Protein AF-0000000084722591 (afdb_homodimer)

Organism: Cystobacter fuscus (strain ATCC 25194 / DSM 2262 / NBRC 100088 / M29) (NCBI:txid1242864)

Sequence (144 aa):
MLTLPGGTAAYTVHGGECGGDFGMQGAYEAVCNWIREHGHETQGPPYEVYLFEQGNTDDTADYRTEVAWLIRMLTLPGGTAAYTVHGGECGGDFGMQGAYEAVCNWIREHGHETQGPPYEVYLFEQGNTDDTADYRTEVAWLIR

InterPro domains:
  IPR011256 Regulatory factor, effector binding domain superfamily [G3DSA:3.20.80.10] (1-71)
  IPR011256 Regulatory factor, effector binding domain superfamily [SSF55136] (1-67)
  IPR029442 GyrI-like small molecule binding domain [PF06445] (2-70)

Secondary structure (DSSP, 8-state):
-EEE--EEEEEEEEES---STTTTHHHHHHHHHHHHHTT--B-S--EEEEEE-BTTBS-GGG-EEEEEEEB-/-EEE--EEEEEEEEES---STTTTHHHHHHHHHHHHHTT--B-S--EEEEEE-BTTBS-GGG-EEEEEEEB-

Foldseek 3Di:
DDDDDDADKQKDKDFFDCDDPCRCVVRVCVSVVVCVVVVKDFDDDKDKDWPADVVNDPHRRHTIIMIITGID/DDDDDDADKQKDKDFFDCDDPCRCVVRVCVSVVVCVVVVKDFDDDKDKDWPADVVNDPHRRHTIIMIITGID

Radius of gyration: 14.85 Å; Cα contacts (8 Å, |Δi|>4): 307; chains: 2; bounding box: 31×39×28 Å

Nearest PDB structures (foldseek):
  6wl5-assembly4_D  TM=9.302E-01  e=1.981E-03  Escherichia coli
  6xl6-assembly1_H  TM=9.184E-01  e=7.217E-03  Escherichia coli
  3iao-assembly1_A-2  TM=7.636E-01  e=1.528E+00  Bacillus subtilis
  5zeb-assembly1_f  TM=5.051E-01  e=7.571E+00  Mycolicibacterium smegmatis MC2 155
  1q53-assembly1_B  TM=3.245E-01  e=6.694E+00  Arabidopsis thaliana

Structure (mmCIF, N/CA/C/O backbone):
data_AF-0000000084722591-model_v1
#
loop_
_entity.id
_entity.type
_entity.pdbx_description
1 polymer 'GyrI-like small molecule binding domain-containing protein'
#
loop_
_atom_site.group_PDB
_atom_site.id
_atom_site.type_symbol
_atom_site.label_atom_id
_atom_site.label_alt_id
_atom_site.label_comp_id
_atom_site.label_asym_id
_atom_site.label_entity_id
_atom_site.label_seq_id
_atom_site.pdbx_PDB_ins_code
_atom_site.Cartn_x
_atom_site.Cartn_y
_atom_site.Cartn_z
_atom_site.occupancy
_atom_site.B_iso_or_equiv
_atom_site.auth_seq_id
_atom_site.auth_comp_id
_atom_site.auth_asym_id
_atom_site.auth_atom_id
_atom_site.pdbx_PDB_model_num
ATOM 1 N N . MET A 1 1 ? 13.484 4.109 12.586 1 39.72 1 MET A N 1
ATOM 2 C CA . MET A 1 1 ? 13.531 4.477 11.172 1 39.72 1 MET A CA 1
ATOM 3 C C . MET A 1 1 ? 13.148 3.291 10.289 1 39.72 1 MET A C 1
ATOM 5 O O . MET A 1 1 ? 13.625 2.174 10.5 1 39.72 1 MET A O 1
ATOM 9 N N . LEU A 1 2 ? 12.023 3.209 9.742 1 50.75 2 LEU A N 1
ATOM 10 C CA . LEU A 1 2 ? 11.641 2.023 8.984 1 50.75 2 LEU A CA 1
ATOM 11 C C . LEU A 1 2 ? 12.203 2.086 7.566 1 50.75 2 LEU A C 1
ATOM 13 O O . LEU A 1 2 ? 12.148 3.135 6.922 1 50.75 2 LEU A O 1
ATOM 17 N N . THR A 1 3 ? 13.164 1.256 7.332 1 55.62 3 THR A N 1
ATOM 18 C CA . THR A 1 3 ? 13.688 1.086 5.98 1 55.62 3 THR A CA 1
ATOM 19 C C . THR A 1 3 ? 12.742 0.233 5.141 1 55.62 3 THR A C 1
ATOM 21 O O . THR A 1 3 ? 12.312 -0.839 5.574 1 55.62 3 THR A O 1
ATOM 24 N N . LEU A 1 4 ? 11.977 0.846 4.219 1 61.25 4 LEU A N 1
ATOM 25 C CA . LEU A 1 4 ? 11.25 0.026 3.256 1 61.25 4 LEU A CA 1
ATOM 26 C C . LEU A 1 4 ? 12.203 -0.891 2.492 1 61.25 4 LEU A C 1
ATOM 28 O O . LEU A 1 4 ? 13.227 -0.439 1.981 1 61.25 4 LEU A O 1
ATOM 32 N N . PRO A 1 5 ? 12.055 -2.154 2.752 1 62.22 5 PRO A N 1
ATOM 33 C CA . PRO A 1 5 ? 12.945 -3.02 1.971 1 62.22 5 PRO A CA 1
ATOM 34 C C . PRO A 1 5 ? 12.844 -2.766 0.469 1 62.22 5 PRO A C 1
ATOM 36 O O . PRO A 1 5 ? 11.742 -2.586 -0.059 1 62.22 5 PRO A O 1
ATOM 39 N N . GLY A 1 6 ? 13.883 -2.193 0.007 1 70.06 6 GLY A N 1
ATOM 40 C CA . GLY A 1 6 ? 13.977 -2.207 -1.444 1 70.06 6 GLY A CA 1
ATOM 41 C C . GLY A 1 6 ? 14.062 -3.607 -2.023 1 70.06 6 GLY A C 1
ATOM 42 O O . GLY A 1 6 ? 14.5 -4.539 -1.342 1 70.06 6 GLY A O 1
ATOM 43 N N . GLY A 1 7 ? 13.312 -3.877 -3.086 1 80.69 7 GLY A N 1
ATOM 44 C CA . GLY A 1 7 ? 13.367 -5.16 -3.768 1 80.69 7 GLY A CA 1
ATOM 45 C C . GLY A 1 7 ? 12.469 -5.227 -4.988 1 80.69 7 GLY A C 1
ATOM 46 O O . GLY A 1 7 ? 11.922 -4.207 -5.418 1 80.69 7 GLY A O 1
ATOM 47 N N . THR A 1 8 ? 12.492 -6.594 -5.531 1 87.81 8 THR A N 1
ATOM 48 C CA . THR A 1 8 ? 11.641 -6.812 -6.695 1 87.81 8 THR A CA 1
ATOM 49 C C . THR A 1 8 ? 10.188 -6.977 -6.281 1 87.81 8 THR A C 1
ATOM 51 O O . THR A 1 8 ? 9.883 -7.723 -5.348 1 87.81 8 THR A O 1
ATOM 54 N N . ALA A 1 9 ? 9.359 -6.266 -6.934 1 92.25 9 ALA A N 1
ATOM 55 C CA . ALA A 1 9 ? 7.941 -6.324 -6.586 1 92.25 9 ALA A CA 1
ATOM 56 C C . ALA A 1 9 ? 7.094 -6.707 -7.797 1 92.25 9 ALA A C 1
ATOM 58 O O . ALA A 1 9 ? 7.41 -6.328 -8.93 1 92.25 9 ALA A O 1
ATOM 59 N N . ALA A 1 10 ? 6.105 -7.477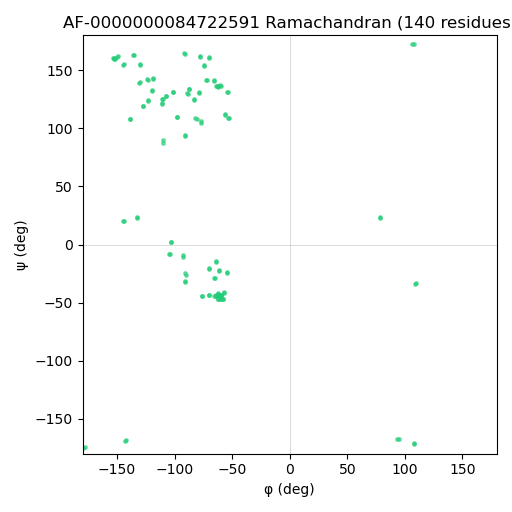 -7.531 1 94.44 10 ALA A N 1
ATOM 60 C CA . ALA A 1 10 ? 4.98 -7.605 -8.461 1 94.44 10 ALA A CA 1
ATOM 61 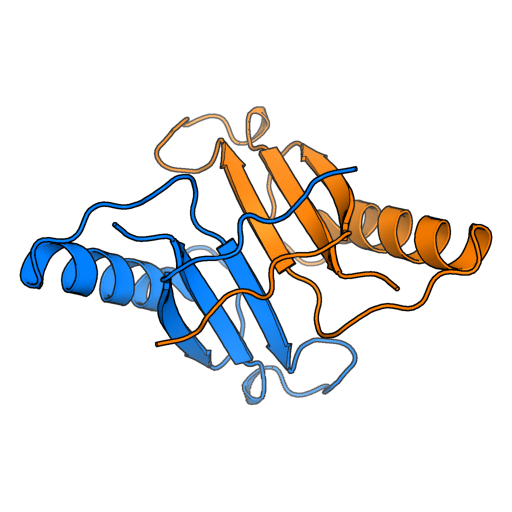C C . ALA A 1 10 ? 3.922 -6.539 -8.188 1 94.44 10 ALA A C 1
ATOM 63 O O . ALA A 1 10 ? 3.586 -6.273 -7.027 1 94.44 10 ALA A O 1
ATOM 64 N N . TYR A 1 11 ? 3.492 -5.926 -9.281 1 94.75 11 TYR A N 1
ATOM 65 C CA . TYR A 1 11 ? 2.539 -4.852 -9.023 1 94.75 11 TYR A CA 1
ATOM 66 C C . TYR A 1 11 ? 1.604 -4.664 -10.219 1 94.75 11 TYR A C 1
ATOM 68 O O . TYR A 1 11 ? 1.872 -5.164 -11.312 1 94.75 11 TYR A O 1
ATOM 76 N N . THR A 1 12 ? 0.498 -4.055 -9.938 1 95.5 12 THR A N 1
ATOM 77 C CA . THR A 1 12 ? -0.396 -3.496 -10.945 1 95.5 12 THR A CA 1
ATOM 78 C C . THR A 1 12 ? -0.875 -2.107 -10.531 1 95.5 12 THR A C 1
ATOM 80 O O . THR A 1 12 ? -0.658 -1.683 -9.398 1 95.5 12 THR A O 1
ATOM 83 N N . VAL A 1 13 ? -1.404 -1.358 -11.484 1 94.44 13 VAL A N 1
ATOM 84 C CA . VAL A 1 13 ? -1.925 -0.03 -11.18 1 94.44 13 VAL A CA 1
ATOM 85 C C . VAL A 1 13 ? -3.445 -0.026 -11.312 1 94.44 13 VAL A C 1
ATOM 87 O O . VAL A 1 13 ? -3.98 -0.438 -12.352 1 94.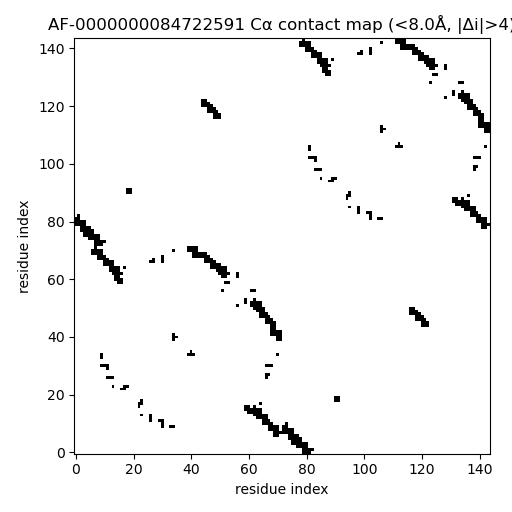44 13 VAL A O 1
ATOM 90 N N . HIS A 1 14 ? -4.07 0.327 -10.188 1 94.06 14 HIS A N 1
ATOM 91 C CA . HIS A 1 14 ? -5.52 0.499 -10.195 1 94.06 14 HIS A CA 1
ATOM 92 C C . HIS A 1 14 ? -5.902 1.932 -10.547 1 94.06 14 HIS A C 1
ATOM 94 O O . HIS A 1 14 ? -5.375 2.881 -9.961 1 94.06 14 HIS A O 1
ATOM 100 N N . GLY A 1 15 ? -6.781 2.037 -11.469 1 91.69 15 GLY A N 1
ATOM 101 C CA . GLY A 1 15 ? -7.332 3.336 -11.82 1 91.69 15 GLY A CA 1
ATOM 102 C C . GLY A 1 15 ? -8.711 3.578 -11.234 1 91.69 15 GLY A C 1
ATOM 103 O O . GLY A 1 15 ? -9.578 2.703 -11.289 1 91.69 15 GLY A O 1
ATOM 104 N N . GLY A 1 16 ? -8.812 4.809 -10.594 1 88.31 16 GLY A N 1
ATOM 105 C CA . GLY A 1 16 ? -10.117 5.164 -10.055 1 88.31 16 GLY A CA 1
ATOM 106 C C . GLY A 1 16 ? -10.18 5.102 -8.539 1 88.31 16 GLY A C 1
ATOM 107 O O . GLY A 1 16 ? -9.141 5.043 -7.879 1 88.31 16 GLY A O 1
ATOM 108 N N . GLU A 1 17 ? -11.367 5.227 -7.984 1 79.88 17 GLU A N 1
ATOM 109 C CA . GLU A 1 17 ? -11.578 5.336 -6.547 1 79.88 17 GLU A CA 1
ATOM 110 C C . GLU A 1 17 ? -11.133 4.07 -5.824 1 79.88 17 GLU A C 1
ATOM 112 O O . GLU A 1 17 ? -11.25 2.967 -6.359 1 79.88 17 GLU A O 1
ATOM 117 N N . CYS A 1 18 ? -10.414 4.211 -4.672 1 71.88 18 CYS A N 1
ATOM 118 C CA . CYS A 1 18 ? -9.898 3.105 -3.873 1 71.88 18 CYS A CA 1
ATOM 119 C C . CYS A 1 18 ? -10.906 2.682 -2.811 1 71.88 18 CYS A C 1
ATOM 121 O O . CYS A 1 18 ? -10.852 1.559 -2.309 1 71.88 18 CYS A O 1
ATOM 123 N N . GLY A 1 19 ? -11.727 3.623 -2.445 1 63.97 19 GLY A N 1
ATOM 124 C CA . GLY A 1 19 ? -12.625 3.387 -1.326 1 63.97 19 GLY A CA 1
ATOM 125 C C . GLY A 1 19 ? -13.781 2.465 -1.671 1 63.97 19 GLY A C 1
ATOM 126 O O . GLY A 1 19 ? -14.055 2.219 -2.848 1 63.97 19 GLY A O 1
ATOM 127 N N . GLY A 1 20 ? -14.258 1.829 -0.665 1 56.41 20 GLY A N 1
ATOM 128 C CA . GLY A 1 20 ? -15.43 0.967 -0.702 1 56.41 20 GLY A CA 1
ATOM 129 C C . GLY A 1 20 ? -15.086 -0.507 -0.593 1 56.41 20 GLY A C 1
ATOM 130 O O . GLY A 1 20 ? -13.922 -0.869 -0.411 1 56.41 20 GLY A O 1
ATOM 131 N N . ASP A 1 21 ? -16.047 -1.427 -0.468 1 51.22 21 ASP A N 1
ATOM 132 C CA . ASP A 1 21 ? -16 -2.857 -0.18 1 51.22 21 ASP A CA 1
ATOM 133 C C . ASP A 1 21 ? -15.086 -3.582 -1.165 1 51.22 21 ASP A C 1
ATOM 135 O O . ASP A 1 21 ? -14.406 -4.543 -0.797 1 51.22 21 ASP A O 1
ATOM 139 N N . PHE A 1 22 ? -14.938 -2.936 -2.357 1 55.78 22 PHE A N 1
ATOM 140 C CA . PHE A 1 22 ? -14.344 -3.729 -3.428 1 55.78 22 PHE A CA 1
ATOM 141 C C . PHE A 1 22 ? -13.453 -2.861 -4.316 1 55.78 22 PHE A C 1
ATOM 143 O O . PHE A 1 22 ? -13.203 -3.201 -5.473 1 55.78 22 PHE A O 1
ATOM 150 N N . GLY A 1 23 ? -13.094 -1.772 -3.688 1 69.25 23 GLY A N 1
ATOM 151 C CA . GLY A 1 23 ? -12.617 -0.833 -4.691 1 69.25 23 GLY A CA 1
ATOM 152 C C . GLY A 1 23 ? -11.297 -1.244 -5.312 1 69.25 23 GLY A C 1
ATOM 153 O O . GLY A 1 23 ? -11.031 -0.94 -6.48 1 69.25 23 GLY A O 1
ATOM 154 N N . MET A 1 24 ? -10.508 -2.117 -4.652 1 85.88 24 MET A N 1
ATOM 155 C CA . MET A 1 24 ? -9.266 -2.486 -5.32 1 85.88 24 MET A CA 1
ATOM 156 C C . MET A 1 24 ? -9.062 -3.996 -5.293 1 85.88 24 MET A C 1
ATOM 158 O O . MET A 1 24 ? -7.934 -4.477 -5.402 1 85.88 24 MET A O 1
ATOM 162 N N . GLN A 1 25 ? -10.203 -4.664 -5.133 1 88.31 25 GLN A N 1
ATOM 163 C CA . GLN A 1 25 ? -10.133 -6.117 -5.047 1 88.31 25 GLN A CA 1
ATOM 164 C C . GLN A 1 25 ? -9.57 -6.719 -6.332 1 88.31 25 GLN A C 1
ATOM 166 O O . GLN A 1 25 ? -8.789 -7.672 -6.289 1 88.31 25 GLN A O 1
ATOM 171 N N . GLY A 1 26 ? -10.031 -6.215 -7.438 1 91.56 26 GLY A N 1
ATOM 172 C CA . GLY A 1 26 ? -9.539 -6.707 -8.711 1 91.56 26 GLY A CA 1
ATOM 173 C C . GLY A 1 26 ? -8.031 -6.578 -8.859 1 91.56 26 GLY A C 1
ATOM 174 O O . GLY A 1 26 ? -7.379 -7.473 -9.406 1 91.56 26 GLY A O 1
ATOM 175 N N . ALA A 1 27 ? -7.492 -5.48 -8.43 1 94 27 ALA A N 1
ATOM 176 C CA . ALA A 1 27 ? -6.051 -5.266 -8.508 1 94 27 ALA A CA 1
ATOM 177 C C . ALA A 1 27 ? -5.297 -6.273 -7.641 1 94 27 ALA A C 1
ATOM 179 O O . ALA A 1 27 ? -4.297 -6.848 -8.07 1 94 27 ALA A O 1
ATOM 180 N N . TYR A 1 28 ? -5.812 -6.48 -6.434 1 93.56 28 TYR A N 1
ATOM 181 C CA . TYR A 1 28 ? -5.199 -7.453 -5.539 1 93.56 28 TYR A CA 1
ATOM 182 C C . TYR A 1 28 ? -5.207 -8.844 -6.16 1 93.56 28 TYR A C 1
ATOM 184 O O . TYR A 1 28 ? -4.191 -9.547 -6.145 1 93.56 28 TYR A O 1
ATOM 192 N N . GLU A 1 29 ? -6.312 -9.18 -6.66 1 94.81 29 GLU A N 1
ATOM 193 C CA . GLU A 1 29 ? -6.441 -10.5 -7.277 1 94.81 29 GLU A CA 1
ATOM 194 C C . GLU A 1 29 ? -5.496 -10.641 -8.469 1 94.81 29 GLU A C 1
ATOM 196 O O . GLU A 1 29 ? -4.883 -11.695 -8.648 1 94.81 29 GLU A O 1
ATOM 201 N N . ALA A 1 30 ? -5.418 -9.609 -9.242 1 96.5 30 ALA A N 1
ATOM 202 C CA . ALA A 1 30 ? -4.555 -9.648 -10.422 1 96.5 30 ALA A CA 1
ATOM 203 C C . ALA A 1 30 ? -3.1 -9.883 -10.023 1 96.5 30 ALA A C 1
ATOM 205 O O . ALA A 1 30 ? -2.412 -10.719 -10.617 1 96.5 30 ALA A O 1
ATOM 206 N N . VAL A 1 31 ? -2.633 -9.203 -9.023 1 96.44 31 VAL A N 1
ATOM 207 C CA . VAL A 1 31 ? -1.24 -9.32 -8.609 1 96.44 31 VAL A CA 1
ATOM 208 C C . VAL A 1 31 ? -1.004 -10.695 -7.984 1 96.44 31 VAL A C 1
ATOM 210 O O . VAL A 1 31 ? -0.023 -11.367 -8.305 1 96.44 31 VAL A O 1
ATOM 213 N N . CYS A 1 32 ? -1.927 -11.102 -7.152 1 96.25 32 CYS A N 1
ATOM 214 C CA . CYS A 1 32 ? -1.788 -12.398 -6.492 1 96.25 32 CYS A CA 1
ATOM 215 C C . CYS A 1 32 ? -1.781 -13.531 -7.508 1 96.25 32 CYS A C 1
ATOM 217 O O . CYS A 1 32 ? -0.959 -14.445 -7.422 1 96.25 32 CYS A O 1
ATOM 219 N N . ASN A 1 33 ? -2.701 -13.469 -8.398 1 97.56 33 ASN A N 1
ATOM 220 C CA . ASN A 1 33 ? -2.768 -14.492 -9.438 1 97.56 33 ASN A CA 1
ATOM 221 C C . ASN A 1 33 ? -1.487 -14.539 -10.266 1 97.56 33 ASN A C 1
ATOM 223 O O . ASN A 1 33 ? -0.991 -15.617 -10.586 1 97.56 33 ASN A O 1
ATOM 227 N N . TRP A 1 34 ? -0.958 -13.383 -10.648 1 97.81 34 TRP A N 1
ATOM 228 C CA . TRP A 1 34 ? 0.276 -13.305 -11.422 1 97.81 34 TRP A CA 1
ATOM 229 C C . TRP A 1 34 ? 1.438 -13.93 -10.656 1 97.81 34 TRP A C 1
ATOM 231 O O . TRP A 1 34 ? 2.232 -14.68 -11.234 1 97.81 34 TRP A O 1
ATOM 241 N N . ILE A 1 35 ? 1.571 -13.617 -9.359 1 96.62 35 ILE A N 1
ATOM 242 C CA . ILE A 1 35 ? 2.637 -14.148 -8.523 1 96.62 35 ILE A CA 1
ATOM 243 C C . ILE A 1 35 ? 2.572 -15.68 -8.516 1 96.62 35 ILE A C 1
ATOM 245 O O . ILE A 1 35 ? 3.592 -16.344 -8.695 1 96.62 35 ILE A O 1
ATOM 249 N N . ARG A 1 36 ? 1.371 -16.219 -8.312 1 97.12 36 ARG A N 1
ATOM 250 C CA . ARG A 1 36 ? 1.163 -17.656 -8.273 1 97.12 36 ARG A CA 1
ATOM 251 C C . ARG A 1 36 ? 1.475 -18.297 -9.625 1 97.12 36 ARG A C 1
ATOM 253 O O . ARG A 1 36 ? 2.17 -19.312 -9.688 1 97.12 36 ARG A O 1
ATOM 260 N N . GLU A 1 37 ? 1.044 -17.719 -10.664 1 97.56 37 GLU A N 1
ATOM 261 C CA . GLU A 1 37 ? 1.213 -18.25 -12.008 1 97.56 37 GLU A CA 1
ATOM 262 C C . GLU A 1 37 ? 2.686 -18.281 -12.414 1 97.56 37 GLU A C 1
ATOM 264 O O . GLU A 1 37 ? 3.105 -19.141 -13.188 1 97.56 37 GLU A O 1
ATOM 269 N N . HIS A 1 38 ? 3.533 -17.406 -11.914 1 97.38 38 HIS A N 1
ATOM 270 C CA . HIS A 1 38 ? 4.926 -17.281 -12.328 1 97.38 38 HIS A CA 1
ATOM 271 C C . HIS A 1 38 ? 5.863 -17.906 -11.297 1 97.38 38 HIS A C 1
ATOM 273 O O . HIS A 1 38 ? 7.082 -17.781 -11.398 1 97.38 38 HIS A O 1
ATOM 279 N N . GLY A 1 39 ? 5.301 -18.469 -10.266 1 97 39 GLY A N 1
ATOM 280 C CA . GLY A 1 39 ? 6.047 -19.281 -9.32 1 97 39 GLY A CA 1
ATOM 281 C C . GLY A 1 39 ? 6.844 -18.453 -8.32 1 97 39 GLY A C 1
ATOM 282 O O . GLY A 1 39 ? 7.879 -18.906 -7.828 1 97 39 GLY A O 1
ATOM 283 N N . HIS A 1 40 ? 6.422 -17.219 -8.117 1 96.31 40 HIS A N 1
ATOM 284 C CA . HIS A 1 40 ? 7.066 -16.375 -7.117 1 96.31 40 HIS A CA 1
ATOM 285 C C . HIS A 1 40 ? 6.383 -16.5 -5.762 1 96.31 40 HIS A C 1
ATOM 287 O O . HIS A 1 40 ? 5.285 -17.062 -5.664 1 96.31 40 HIS A O 1
ATOM 293 N N . GLU A 1 41 ? 7.082 -16.031 -4.684 1 95.56 41 GLU A N 1
ATOM 294 C CA . GLU A 1 41 ? 6.531 -15.93 -3.338 1 95.56 41 GLU A CA 1
ATOM 295 C C . GLU A 1 41 ? 6.52 -14.477 -2.865 1 95.56 41 GLU A C 1
ATOM 297 O O . GLU A 1 41 ? 7.453 -13.719 -3.135 1 95.56 41 GLU A O 1
ATOM 302 N N . THR A 1 42 ? 5.418 -14.188 -2.135 1 94.12 42 THR A N 1
ATOM 303 C CA . THR A 1 42 ? 5.379 -12.844 -1.569 1 94.12 42 THR A CA 1
ATOM 304 C C . THR A 1 42 ? 6.375 -12.719 -0.42 1 94.12 42 THR A C 1
ATOM 306 O O . THR A 1 42 ? 6.609 -13.68 0.315 1 94.12 42 THR A O 1
ATOM 309 N N . GLN A 1 43 ? 6.984 -11.523 -0.4 1 91.12 43 GLN A N 1
ATOM 310 C CA . GLN A 1 43 ? 7.84 -11.18 0.73 1 91.12 43 GLN A CA 1
ATOM 311 C C . GLN A 1 43 ? 7.203 -10.086 1.587 1 91.12 43 GLN A C 1
ATOM 313 O O . GLN A 1 43 ?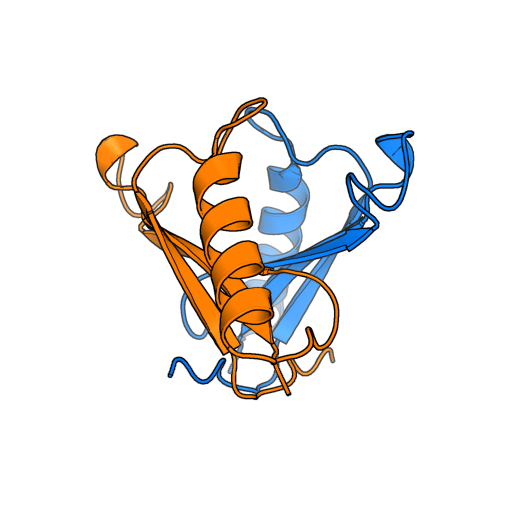 7.41 -8.898 1.339 1 91.12 43 GLN A O 1
ATOM 318 N N . GLY A 1 44 ? 6.387 -10.547 2.604 1 90.38 44 GLY A N 1
ATOM 319 C CA . GLY A 1 44 ? 5.77 -9.578 3.494 1 90.38 44 GLY A CA 1
ATOM 320 C C . GLY A 1 44 ? 4.379 -9.164 3.051 1 90.38 44 GLY A C 1
ATOM 321 O O . GLY A 1 44 ? 3.783 -9.797 2.18 1 90.38 44 GLY A O 1
ATOM 322 N N . PRO A 1 45 ? 3.875 -8.102 3.67 1 92.25 45 PRO A N 1
ATOM 323 C CA . PRO A 1 45 ? 2.508 -7.66 3.393 1 92.25 45 PRO A CA 1
ATOM 324 C C . PRO A 1 45 ? 2.391 -6.898 2.072 1 92.25 45 PRO A C 1
ATOM 326 O O . PRO A 1 45 ? 3.4 -6.449 1.524 1 92.25 45 PRO A O 1
ATOM 329 N N . PRO A 1 46 ? 1.157 -6.816 1.618 1 91.75 46 PRO A N 1
ATOM 330 C CA . PRO A 1 46 ? 0.95 -5.941 0.463 1 91.75 46 PRO A CA 1
ATOM 331 C C . PRO A 1 46 ? 1.105 -4.461 0.809 1 91.75 46 PRO A C 1
ATOM 333 O O . PRO A 1 46 ? 1.037 -4.086 1.983 1 91.75 46 PRO A O 1
ATOM 336 N N . TYR A 1 47 ? 1.315 -3.697 -0.264 1 90.25 47 TYR A N 1
ATOM 337 C CA . TYR A 1 47 ? 1.368 -2.254 -0.064 1 90.25 47 TYR A CA 1
ATOM 338 C C . TYR A 1 47 ? 0.767 -1.516 -1.255 1 90.25 47 TYR A C 1
ATOM 340 O O . TYR A 1 47 ? 0.677 -2.068 -2.354 1 90.25 47 TYR A O 1
ATOM 348 N N . GLU A 1 48 ? 0.321 -0.354 -0.942 1 90.62 48 GLU A N 1
ATOM 349 C CA . GLU A 1 48 ? -0.266 0.54 -1.937 1 90.62 48 GLU A CA 1
ATOM 350 C C . GLU A 1 48 ? 0.515 1.848 -2.033 1 90.62 48 GLU A C 1
ATOM 352 O O . GLU A 1 48 ? 0.879 2.436 -1.013 1 90.62 48 GLU A O 1
ATOM 357 N N . VAL A 1 49 ? 0.799 2.232 -3.25 1 90.81 49 VAL A N 1
ATOM 358 C CA . VAL A 1 49 ? 1.397 3.539 -3.504 1 90.81 49 VAL A CA 1
ATOM 359 C C . VAL A 1 49 ? 0.389 4.438 -4.215 1 90.81 49 VAL A C 1
ATOM 361 O O . VAL A 1 49 ? -0.166 4.062 -5.25 1 90.81 49 VAL A O 1
ATOM 364 N N . TYR A 1 50 ? 0.168 5.562 -3.621 1 92.25 50 TYR A N 1
ATOM 365 C CA . TYR A 1 50 ? -0.786 6.504 -4.195 1 92.25 50 TYR A CA 1
ATOM 366 C C . TYR A 1 50 ? -0.091 7.473 -5.145 1 92.25 50 TYR A C 1
ATOM 368 O O . TYR A 1 50 ? 0.306 8.57 -4.742 1 92.25 50 TYR A O 1
ATOM 376 N N . LEU A 1 51 ? -0.1 7.109 -6.422 1 92.38 51 LEU A N 1
ATOM 377 C CA . LEU A 1 51 ? 0.65 7.816 -7.457 1 92.38 51 LEU A CA 1
ATOM 378 C C . LEU A 1 51 ? -0.04 9.125 -7.828 1 92.38 51 LEU A C 1
ATOM 380 O O . LEU A 1 51 ? 0.625 10.125 -8.102 1 92.38 51 LEU A O 1
ATOM 384 N N . PHE A 1 52 ? -1.394 9.148 -8.008 1 91.94 52 PHE A N 1
ATOM 385 C CA . PHE A 1 52 ? -2.27 10.266 -8.336 1 91.94 52 PHE A CA 1
ATOM 386 C C . PHE A 1 52 ? -3.562 10.188 -7.531 1 91.94 52 PHE A C 1
ATOM 388 O O . PHE A 1 52 ? -4.383 9.297 -7.754 1 91.94 52 PHE A O 1
ATOM 395 N N . GLU A 1 53 ? -3.715 11.094 -6.527 1 87.25 53 GLU A N 1
ATOM 396 C CA . GLU A 1 53 ? -4.797 10.977 -5.559 1 87.25 53 GLU A CA 1
ATOM 397 C C . GLU A 1 53 ? -5.359 12.344 -5.18 1 87.25 53 GLU A C 1
ATOM 399 O O . GLU A 1 53 ? -5.059 13.344 -5.836 1 87.25 53 GLU A O 1
ATOM 404 N N . GLN A 1 54 ? -6.184 12.18 -4.074 1 81.31 54 GLN A N 1
ATOM 405 C CA . GLN A 1 54 ? -6.734 13.438 -3.58 1 81.31 54 GLN A CA 1
ATOM 406 C C . GLN A 1 54 ? -5.629 14.445 -3.283 1 81.31 54 GLN A C 1
ATOM 408 O O . GLN A 1 54 ? -4.617 14.102 -2.668 1 81.31 54 GLN A O 1
ATOM 413 N N . GLY A 1 55 ? -5.664 15.57 -3.684 1 83.12 55 GLY A N 1
ATOM 414 C CA . GLY A 1 55 ? -4.617 16.578 -3.609 1 83.12 55 GLY A CA 1
ATOM 415 C C . GLY A 1 55 ? -3.994 16.891 -4.957 1 83.12 55 GLY A C 1
ATOM 416 O O . GLY A 1 55 ? -3.541 18.016 -5.188 1 83.12 55 GLY A O 1
ATOM 417 N N . ASN A 1 56 ? -3.945 15.844 -5.75 1 88 56 ASN A N 1
ATOM 418 C CA . ASN A 1 56 ? -3.42 16.016 -7.102 1 88 56 ASN A CA 1
ATOM 419 C C . ASN A 1 56 ? -4.523 16.359 -8.094 1 88 56 ASN A C 1
ATOM 421 O O . ASN A 1 56 ? -4.266 17 -9.117 1 88 56 ASN A O 1
ATOM 425 N N . THR A 1 57 ? -5.676 15.805 -7.754 1 89.19 57 THR A N 1
ATOM 426 C CA . THR A 1 57 ? -6.816 15.969 -8.648 1 89.19 57 THR A CA 1
ATOM 427 C C . THR A 1 57 ? -8.125 15.953 -7.867 1 89.19 57 THR A C 1
ATOM 429 O O . THR A 1 57 ? -8.188 15.43 -6.758 1 89.19 57 THR A O 1
ATOM 432 N N . ASP A 1 58 ? -9.242 16.484 -8.508 1 89 58 ASP A N 1
ATOM 433 C CA . ASP A 1 58 ? -10.578 16.422 -7.918 1 89 58 ASP A CA 1
ATOM 434 C C . ASP A 1 58 ? -11.43 15.352 -8.586 1 89 58 ASP A C 1
ATOM 436 O O . ASP A 1 58 ? -12.547 15.078 -8.148 1 89 58 ASP A O 1
ATOM 440 N N . ASP A 1 59 ? -10.953 14.789 -9.641 1 91.69 59 ASP A N 1
ATOM 441 C CA . ASP A 1 59 ? -11.664 13.75 -10.367 1 91.69 59 ASP A CA 1
ATOM 442 C C . ASP A 1 59 ? -11.172 12.359 -9.969 1 91.69 59 ASP A C 1
ATOM 444 O O . ASP A 1 59 ? -10.055 11.961 -10.328 1 91.69 59 ASP A O 1
ATOM 448 N N . THR A 1 60 ? -12.016 11.625 -9.258 1 87.62 60 THR A N 1
ATOM 449 C CA . THR A 1 60 ? -11.625 10.32 -8.742 1 87.62 60 THR A CA 1
ATOM 450 C C . THR A 1 60 ? -11.281 9.367 -9.883 1 87.62 60 THR A C 1
ATOM 452 O O . THR A 1 60 ? -10.578 8.375 -9.68 1 87.62 60 THR A O 1
ATOM 455 N N . ALA A 1 61 ? -11.789 9.633 -11.086 1 89.25 61 ALA A N 1
ATOM 456 C CA . ALA A 1 61 ? -11.469 8.797 -12.242 1 89.25 61 ALA A CA 1
ATOM 457 C C . ALA A 1 61 ? -9.984 8.875 -12.586 1 89.25 61 ALA A C 1
ATOM 459 O O . ALA A 1 61 ? -9.453 8.016 -13.289 1 89.25 61 ALA A O 1
ATOM 460 N N . ASP A 1 62 ? -9.266 9.938 -11.992 1 92.75 62 ASP A N 1
ATOM 461 C CA . ASP A 1 62 ? -7.859 10.164 -12.305 1 92.75 62 ASP A CA 1
ATOM 462 C C . ASP A 1 62 ? -6.953 9.438 -11.305 1 92.75 62 ASP A C 1
ATOM 464 O O . ASP A 1 62 ? -5.742 9.344 -11.516 1 92.75 62 ASP A O 1
ATOM 468 N N . TYR A 1 63 ? -7.609 8.945 -10.297 1 91.25 63 TYR A N 1
ATOM 469 C CA . TYR A 1 63 ? -6.789 8.312 -9.273 1 91.25 63 TYR A CA 1
ATOM 470 C C . TYR A 1 63 ? -6.004 7.145 -9.844 1 91.25 63 TYR A C 1
ATOM 472 O O . TYR A 1 63 ? -6.5 6.422 -10.719 1 91.25 63 TYR A O 1
ATOM 480 N N . ARG A 1 64 ? -4.676 7.039 -9.445 1 93.06 64 ARG A N 1
ATOM 481 C CA . ARG A 1 64 ? -3.809 5.906 -9.75 1 93.06 64 ARG A CA 1
ATOM 482 C C . ARG A 1 64 ? -3.152 5.359 -8.492 1 93.06 64 ARG A C 1
ATOM 484 O O . ARG A 1 64 ? -2.498 6.102 -7.754 1 93.06 64 ARG A O 1
ATOM 491 N N . THR A 1 65 ? -3.465 4.125 -8.258 1 92.25 65 THR A N 1
ATOM 492 C CA . THR A 1 65 ? -2.908 3.447 -7.09 1 92.25 65 THR A CA 1
ATOM 493 C C . THR A 1 65 ? -2.15 2.189 -7.504 1 92.25 65 THR A C 1
ATOM 495 O O . THR A 1 65 ? -2.693 1.335 -8.211 1 92.25 65 THR A O 1
ATOM 498 N N . GLU A 1 66 ? -0.911 2.148 -7.109 1 92.31 66 GLU A N 1
ATOM 499 C CA . GLU A 1 66 ? -0.15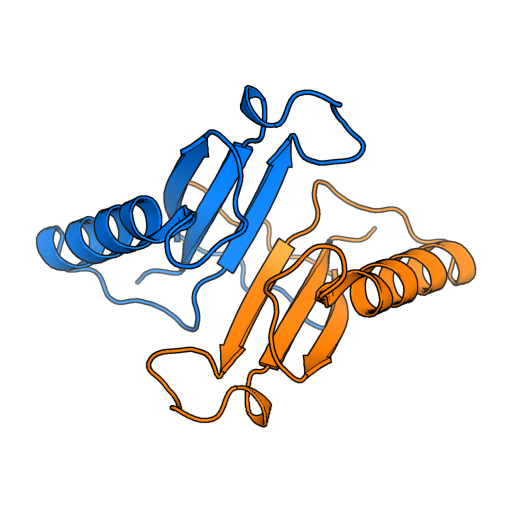 0.916 -7.281 1 92.31 66 GLU A CA 1
ATOM 500 C C . GLU A 1 66 ? -0.421 -0.066 -6.145 1 92.31 66 GLU A C 1
ATOM 502 O O . GLU A 1 66 ? -0.369 0.306 -4.973 1 92.31 66 GLU A O 1
ATOM 507 N N . VAL A 1 67 ? -0.823 -1.227 -6.508 1 93.31 67 VAL A N 1
ATOM 508 C CA . VAL A 1 67 ? -0.995 -2.336 -5.574 1 93.31 67 VAL A CA 1
ATOM 509 C C . VAL A 1 67 ? 0.117 -3.361 -5.781 1 93.31 67 VAL A C 1
ATOM 511 O O . VAL A 1 67 ? 0.333 -3.836 -6.898 1 93.31 67 VAL A O 1
ATOM 514 N N . ALA A 1 68 ? 0.808 -3.713 -4.641 1 93.19 68 ALA A N 1
ATOM 515 C CA . ALA A 1 68 ? 2.031 -4.473 -4.887 1 93.19 68 ALA A CA 1
ATOM 516 C C . ALA A 1 68 ? 2.367 -5.367 -3.699 1 93.19 68 ALA A C 1
ATOM 518 O O . ALA A 1 68 ? 1.843 -5.176 -2.602 1 93.19 68 ALA A O 1
ATOM 519 N N . TRP A 1 69 ? 3.199 -6.363 -4.039 1 94.06 69 TRP A N 1
ATOM 520 C CA . TRP A 1 69 ? 3.936 -7.184 -3.082 1 94.06 69 TRP A CA 1
ATOM 521 C C . TRP A 1 69 ? 5.414 -7.254 -3.451 1 94.06 69 TRP A C 1
ATOM 523 O O . TRP A 1 69 ? 5.762 -7.336 -4.633 1 94.06 69 TRP A O 1
ATOM 533 N N . LEU A 1 70 ? 6.285 -7.188 -2.459 1 91.38 70 LEU A N 1
ATOM 534 C CA . LEU A 1 70 ? 7.648 -7.648 -2.713 1 91.38 70 LEU A CA 1
ATOM 535 C C . LEU A 1 70 ? 7.672 -9.148 -2.986 1 91.38 70 LEU A C 1
ATOM 537 O O . LEU A 1 70 ? 6.93 -9.906 -2.359 1 91.38 70 LEU A O 1
ATOM 541 N N . ILE A 1 71 ? 8.57 -9.516 -3.982 1 92.62 71 ILE A N 1
ATOM 542 C CA . ILE A 1 71 ? 8.555 -10.93 -4.344 1 92.62 71 ILE A CA 1
ATOM 543 C C . ILE A 1 71 ? 9.984 -11.477 -4.332 1 92.62 71 ILE A C 1
ATOM 545 O O . ILE A 1 71 ? 10.945 -10.711 -4.363 1 92.62 71 ILE A O 1
ATOM 549 N N . ARG A 1 72 ? 10.07 -12.773 -4.133 1 90.75 72 ARG A N 1
ATOM 550 C CA . ARG A 1 72 ? 11.305 -13.531 -4.285 1 90.75 72 ARG A CA 1
ATOM 551 C C . ARG A 1 72 ? 11.109 -14.727 -5.207 1 90.75 72 ARG A C 1
ATOM 553 O O . ARG A 1 72 ? 10 -15.258 -5.324 1 90.75 72 ARG A O 1
ATOM 560 N N . MET B 1 1 ? 9.836 -4.145 -13.992 1 39.69 1 MET B N 1
ATOM 561 C CA . MET B 1 1 ? 10.039 -4.562 -12.609 1 39.69 1 MET B CA 1
ATOM 562 C C . MET B 1 1 ? 10.117 -3.355 -11.68 1 39.69 1 MET B C 1
ATOM 564 O O . MET B 1 1 ? 10.828 -2.393 -11.961 1 39.69 1 MET B O 1
ATOM 568 N N . LEU B 1 2 ? 9.141 -3.021 -10.953 1 51 2 LEU B N 1
ATOM 569 C CA . LEU B 1 2 ? 9.188 -1.807 -10.148 1 51 2 LEU B CA 1
ATOM 570 C C . LEU B 1 2 ? 9.969 -2.039 -8.859 1 51 2 LEU B C 1
ATOM 572 O O . LEU B 1 2 ? 9.805 -3.072 -8.203 1 51 2 LEU B O 1
ATOM 576 N N . THR B 1 3 ? 11.156 -1.468 -8.805 1 55.62 3 THR B N 1
ATOM 577 C CA . THR B 1 3 ? 11.945 -1.478 -7.578 1 55.62 3 THR B CA 1
ATOM 578 C C . THR B 1 3 ? 11.414 -0.447 -6.586 1 55.62 3 THR B C 1
ATOM 580 O O . THR B 1 3 ? 11.188 0.709 -6.945 1 55.62 3 THR B O 1
ATOM 583 N N . LEU B 1 4 ? 10.727 -0.906 -5.512 1 61.56 4 LEU B N 1
ATOM 584 C CA . LEU B 1 4 ? 10.43 0.041 -4.441 1 61.56 4 LEU B CA 1
ATOM 585 C C . LEU B 1 4 ? 11.711 0.682 -3.918 1 61.56 4 LEU B C 1
ATOM 587 O O . LEU B 1 4 ? 12.68 -0.016 -3.611 1 61.56 4 LEU B O 1
ATOM 591 N N . PRO B 1 5 ? 11.812 1.954 -4.203 1 62.38 5 PRO B N 1
ATOM 592 C CA . PRO B 1 5 ? 13.023 2.559 -3.646 1 62.38 5 PRO B CA 1
ATOM 593 C C . PRO B 1 5 ? 13.172 2.307 -2.148 1 62.38 5 PRO B C 1
ATOM 595 O O . PRO B 1 5 ? 12.195 2.404 -1.4 1 62.38 5 PRO B O 1
ATOM 598 N N . GLY B 1 6 ? 14.117 1.481 -1.879 1 70.25 6 GLY B N 1
ATOM 599 C CA . GLY B 1 6 ? 14.5 1.441 -0.477 1 70.25 6 GLY B CA 1
ATOM 600 C C . GLY B 1 6 ? 15.039 2.766 0.033 1 70.25 6 GLY B C 1
ATOM 601 O O . GLY B 1 6 ? 15.523 3.588 -0.748 1 70.25 6 GLY B O 1
ATOM 602 N N . GLY B 1 7 ? 14.625 3.178 1.229 1 80.75 7 GLY B N 1
ATOM 603 C CA . GLY B 1 7 ? 15.117 4.398 1.849 1 80.75 7 GLY B CA 1
ATOM 604 C C . GLY B 1 7 ? 14.516 4.656 3.217 1 80.75 7 GLY B C 1
ATOM 605 O O . GLY B 1 7 ? 13.828 3.795 3.771 1 80.75 7 GLY B O 1
ATOM 606 N N . THR B 1 8 ? 14.984 5.957 3.701 1 87.94 8 THR B N 1
ATOM 607 C CA . THR B 1 8 ? 14.453 6.352 5.004 1 87.94 8 THR B CA 1
ATOM 608 C C . THR B 1 8 ? 13.031 6.879 4.871 1 87.94 8 THR B C 1
ATOM 610 O O . THR B 1 8 ? 12.742 7.699 3.996 1 87.94 8 THR B O 1
ATOM 613 N N . ALA B 1 9 ? 12.188 6.371 5.688 1 92.25 9 ALA B N 1
ATOM 614 C CA . ALA B 1 9 ? 10.789 6.781 5.621 1 92.25 9 ALA B CA 1
ATOM 615 C C . ALA B 1 9 ? 10.32 7.328 6.965 1 92.25 9 ALA B C 1
ATOM 617 O O . ALA B 1 9 ? 10.75 6.855 8.023 1 92.25 9 ALA B O 1
ATOM 618 N N . ALA B 1 10 ? 9.523 8.336 6.879 1 94.56 10 ALA B N 1
ATOM 619 C CA . ALA B 1 10 ? 8.672 8.711 8.008 1 94.56 10 ALA B CA 1
ATOM 620 C C . ALA B 1 10 ? 7.348 7.945 7.969 1 94.56 10 ALA B C 1
ATOM 622 O O . ALA B 1 10 ? 6.734 7.801 6.91 1 94.56 10 ALA B O 1
ATOM 623 N N . TYR B 1 11 ? 7 7.418 9.148 1 94.75 11 TYR B N 1
ATOM 624 C CA . TYR B 1 11 ? 5.781 6.613 9.109 1 94.75 11 TYR B CA 1
ATOM 625 C C . TYR B 1 11 ? 5.078 6.629 10.461 1 94.75 11 TYR B C 1
ATOM 627 O O . TYR B 1 11 ? 5.664 7.023 11.469 1 94.75 11 TYR B O 1
ATOM 635 N N . THR B 1 12 ? 3.826 6.32 10.43 1 95.62 12 THR B N 1
ATOM 636 C CA . THR B 1 12 ? 3.039 5.973 11.602 1 95.62 12 THR B CA 1
ATOM 637 C C . THR B 1 12 ? 2.164 4.75 11.328 1 95.62 12 THR B C 1
ATOM 639 O O . THR B 1 12 ? 2.041 4.316 10.18 1 95.62 12 THR B O 1
ATOM 642 N N . VAL B 1 13 ? 1.668 4.117 12.383 1 94.5 13 VAL B N 1
ATOM 643 C CA . VAL B 1 13 ? 0.791 2.965 12.219 1 94.5 13 VAL B CA 1
ATOM 644 C C . VAL B 1 13 ? -0.627 3.328 12.656 1 94.5 13 VAL B C 1
ATOM 646 O O . VAL B 1 13 ? -0.833 3.834 13.758 1 94.5 13 VAL B O 1
ATOM 649 N N . HIS B 1 14 ? -1.519 3.176 11.664 1 94 14 HIS B N 1
ATOM 650 C CA . HIS B 1 14 ? -2.936 3.361 11.953 1 94 14 HIS B CA 1
ATOM 651 C C . HIS B 1 14 ? -3.582 2.057 12.406 1 94 14 HIS B C 1
ATOM 653 O O . HIS B 1 14 ? -3.432 1.024 11.75 1 94 14 HIS B O 1
ATOM 659 N N . GLY B 1 15 ? -4.266 2.139 13.484 1 91.69 15 GLY B N 1
ATOM 660 C CA . GLY B 1 15 ? -5.035 1.003 13.961 1 91.69 15 GLY B CA 1
ATOM 661 C C . GLY B 1 15 ? -6.52 1.119 13.664 1 91.69 15 GLY B C 1
ATOM 662 O O . GLY B 1 15 ? -7.113 2.182 13.852 1 91.69 15 GLY B O 1
ATOM 6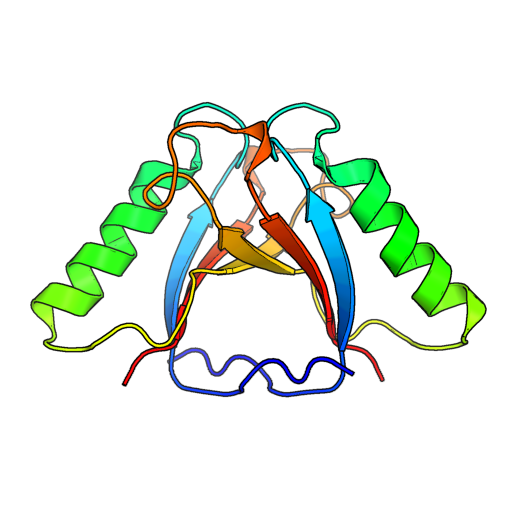63 N N . GLY B 1 16 ? -7.039 -0.022 13.094 1 88.38 16 GLY B N 1
ATOM 664 C CA . GLY B 1 16 ? -8.469 -0.03 12.836 1 88.38 16 GLY B CA 1
ATOM 665 C C . GLY B 1 16 ? -8.812 0.077 11.367 1 88.38 16 GLY B C 1
ATOM 666 O O . GLY B 1 16 ? -7.941 -0.094 10.508 1 88.38 16 GLY B O 1
ATOM 667 N N . GLU B 1 17 ? -10.062 0.241 11.047 1 79.88 17 GLU B N 1
ATOM 668 C CA . GLU B 1 17 ? -10.57 0.216 9.68 1 79.88 17 GLU B CA 1
ATOM 669 C C . GLU B 1 17 ? -9.984 1.353 8.852 1 79.88 17 GLU B C 1
ATOM 671 O O . GLU B 1 17 ? -9.719 2.439 9.375 1 79.88 17 GLU B O 1
ATOM 676 N N . CYS B 1 18 ? -9.57 1.068 7.59 1 71.81 18 CYS B N 1
ATOM 677 C CA . CYS B 1 18 ? -8.969 2.033 6.68 1 71.81 18 CYS B CA 1
ATOM 678 C C . CYS B 1 18 ? -10.023 2.709 5.816 1 71.81 18 CYS B C 1
ATOM 680 O O . CYS B 1 18 ? -9.789 3.787 5.27 1 71.81 18 CYS B O 1
ATOM 682 N N . GLY B 1 19 ? -11.102 2.018 5.656 1 64.06 19 GLY B N 1
ATOM 683 C CA . GLY B 1 19 ? -12.117 2.48 4.715 1 64.06 19 GLY B CA 1
ATOM 684 C C . GLY B 1 19 ? -12.914 3.66 5.23 1 64.06 19 GLY B C 1
ATOM 685 O O . GLY B 1 19 ? -12.891 3.957 6.426 1 64.06 19 GLY B O 1
ATOM 686 N N . GLY B 1 20 ? -13.406 4.391 4.312 1 56.34 20 GLY B N 1
ATOM 687 C CA . GLY B 1 20 ? -14.297 5.52 4.531 1 56.34 20 GLY B CA 1
ATOM 688 C C . GLY B 1 20 ? -13.625 6.863 4.316 1 56.34 20 GLY B C 1
ATOM 689 O O . GLY B 1 20 ? -12.453 6.918 3.93 1 56.34 20 GLY B O 1
ATOM 690 N N . ASP B 1 21 ? -14.32 8 4.324 1 51.34 21 ASP B N 1
ATOM 691 C CA . ASP B 1 21 ? -13.961 9.375 3.992 1 51.34 21 ASP B CA 1
ATOM 692 C C . ASP B 1 21 ? -12.75 9.836 4.789 1 51.34 21 ASP B C 1
ATOM 694 O O . ASP B 1 21 ? -11.922 10.609 4.289 1 51.34 21 ASP B O 1
ATOM 698 N N . PHE B 1 22 ? -12.562 9.164 5.941 1 55.91 22 PHE B N 1
ATOM 699 C CA . PHE B 1 22 ? -11.617 9.773 6.879 1 55.91 22 PHE B CA 1
ATOM 700 C C . PHE B 1 22 ? -10.828 8.703 7.617 1 55.91 22 PHE B C 1
ATOM 702 O O . PHE B 1 22 ? -10.297 8.953 8.703 1 55.91 22 PHE B O 1
ATOM 709 N N . GLY B 1 23 ? -10.852 7.555 6.961 1 69.5 23 GLY B N 1
ATOM 710 C CA . GLY B 1 23 ? -10.438 6.508 7.883 1 69.5 23 GLY B CA 1
ATOM 711 C C . GLY B 1 23 ? -8.969 6.578 8.242 1 69.5 23 GLY B C 1
ATOM 712 O O . GLY B 1 23 ? -8.578 6.199 9.352 1 69.5 23 GLY B O 1
ATOM 713 N N . MET B 1 24 ? -8.133 7.234 7.43 1 85.81 24 MET B N 1
ATOM 714 C CA . MET B 1 24 ? -6.734 7.273 7.852 1 85.81 24 MET B CA 1
ATOM 715 C C . MET B 1 24 ? -6.176 8.688 7.75 1 85.81 24 MET B C 1
ATOM 717 O O . MET B 1 24 ? -4.965 8.875 7.613 1 85.81 24 MET B O 1
ATOM 721 N N . GLN B 1 25 ? -7.137 9.633 7.801 1 88.38 25 GLN B N 1
ATOM 722 C CA . GLN B 1 25 ? -6.734 11.031 7.668 1 88.38 25 GLN B CA 1
ATOM 723 C C . GLN B 1 25 ? -5.805 11.438 8.805 1 88.38 25 GLN B C 1
ATOM 725 O O . GLN B 1 25 ? -4.84 12.172 8.586 1 88.38 25 GLN B O 1
ATOM 730 N N . GLY B 1 26 ? -6.148 11.031 10 1 91.56 26 GLY B N 1
ATOM 731 C CA . GLY B 1 26 ? -5.309 11.359 11.141 1 91.56 26 GLY B CA 1
ATOM 732 C C . GLY B 1 26 ? -3.881 10.867 10.992 1 91.56 26 GLY B C 1
ATOM 733 O O . GLY B 1 26 ? -2.938 11.562 11.375 1 91.56 26 GLY B O 1
ATOM 734 N N . ALA B 1 27 ? -3.711 9.68 10.484 1 93.88 27 ALA B N 1
ATOM 735 C CA . ALA B 1 27 ? -2.379 9.117 10.273 1 93.88 27 ALA B CA 1
ATOM 736 C C . ALA B 1 27 ? -1.59 9.93 9.258 1 93.88 27 ALA B C 1
ATOM 738 O O . ALA B 1 27 ? -0.413 10.227 9.469 1 93.88 27 ALA B O 1
ATOM 739 N N . TYR B 1 28 ? -2.27 10.289 8.18 1 93.38 28 TYR B N 1
ATOM 740 C CA . TYR B 1 28 ? -1.625 11.109 7.156 1 93.38 28 TYR B CA 1
ATOM 741 C C . TYR B 1 28 ? -1.17 12.445 7.73 1 93.38 28 TYR B C 1
ATOM 743 O O . TYR B 1 28 ? -0.037 12.875 7.5 1 93.38 28 TYR B O 1
ATOM 751 N N . GLU B 1 29 ? -2.049 13.031 8.445 1 94.81 29 GLU B N 1
ATOM 752 C CA . GLU B 1 29 ? -1.728 14.328 9.047 1 94.81 29 GLU B CA 1
ATOM 753 C C . GLU B 1 29 ? -0.559 14.203 10.016 1 94.81 29 GLU B C 1
ATOM 755 O O . GLU B 1 29 ? 0.32 15.07 10.055 1 94.81 29 GLU B O 1
ATOM 760 N N . ALA B 1 30 ? -0.583 13.164 10.789 1 96.5 30 ALA B N 1
ATOM 761 C CA . ALA B 1 30 ? 0.48 12.953 11.766 1 96.5 30 ALA B CA 1
ATOM 762 C C . ALA B 1 30 ? 1.841 12.836 11.086 1 96.5 30 ALA B C 1
ATOM 764 O O . ALA B 1 30 ? 2.812 13.461 11.516 1 96.5 30 ALA B O 1
ATOM 765 N N . VAL B 1 31 ? 1.925 12.094 10.023 1 96.5 31 VAL B N 1
ATOM 766 C CA . VAL B 1 31 ? 3.193 11.883 9.336 1 96.5 31 VAL B CA 1
ATOM 767 C C . VAL B 1 31 ? 3.629 13.172 8.641 1 96.5 31 VAL B C 1
ATOM 769 O O . VAL B 1 31 ? 4.789 13.578 8.75 1 96.5 31 VAL B O 1
ATOM 772 N N . CYS B 1 32 ? 2.684 13.805 8.008 1 96.31 32 CYS B N 1
ATOM 773 C CA . CYS B 1 32 ? 2.998 15.047 7.305 1 96.31 32 CYS B CA 1
ATOM 774 C C . CYS B 1 32 ? 3.482 16.125 8.273 1 96.31 32 CYS B C 1
ATOM 776 O O . CYS B 1 32 ? 4.469 16.812 8 1 96.31 32 CYS B O 1
ATOM 778 N N . ASN B 1 33 ? 2.77 16.266 9.32 1 97.5 33 ASN B N 1
ATOM 779 C CA . ASN B 1 33 ? 3.16 17.25 10.328 1 97.5 33 ASN B CA 1
ATOM 780 C C . ASN B 1 33 ? 4.551 16.953 10.883 1 97.5 33 ASN B C 1
ATOM 782 O O . ASN B 1 33 ? 5.352 17.875 11.078 1 97.5 33 ASN B O 1
ATOM 786 N N . TRP B 1 34 ? 4.84 15.688 11.18 1 97.75 34 TRP B N 1
ATOM 787 C CA . TRP B 1 34 ? 6.145 15.297 11.703 1 97.75 34 TRP B CA 1
ATOM 788 C C . TRP B 1 34 ? 7.254 15.641 10.711 1 97.75 34 TRP B C 1
ATOM 790 O O . TRP B 1 34 ? 8.305 16.156 11.102 1 97.75 34 TRP B O 1
ATOM 800 N N . ILE B 1 35 ? 7.055 15.336 9.43 1 96.69 35 ILE B N 1
ATOM 801 C CA . ILE B 1 35 ? 8.031 15.617 8.383 1 96.69 35 ILE B CA 1
ATOM 802 C C . ILE B 1 35 ? 8.344 17.109 8.352 1 96.69 35 ILE B C 1
ATOM 804 O O . ILE B 1 35 ? 9.508 17.5 8.32 1 96.69 35 ILE B O 1
ATOM 808 N N . ARG B 1 36 ? 7.301 17.938 8.391 1 97.19 36 ARG B N 1
ATOM 809 C CA . ARG B 1 36 ? 7.449 19.391 8.352 1 97.19 36 ARG B CA 1
ATOM 810 C C . ARG B 1 36 ? 8.164 19.906 9.602 1 97.19 36 ARG B C 1
ATOM 812 O O . ARG B 1 36 ? 9.086 20.719 9.508 1 97.19 36 ARG B O 1
ATOM 819 N N . GLU B 1 37 ? 7.801 19.422 10.711 1 97.56 37 GLU B N 1
ATOM 820 C CA . GLU B 1 37 ? 8.352 19.859 11.984 1 97.56 37 GLU B CA 1
ATOM 821 C C . GLU B 1 37 ? 9.836 19.531 12.094 1 97.56 37 GLU B C 1
ATOM 823 O O . GLU B 1 37 ? 10.602 20.234 12.742 1 97.56 37 GLU B O 1
ATOM 828 N N . HIS B 1 38 ? 10.344 18.484 11.453 1 97.31 38 HIS B N 1
ATOM 829 C CA . HIS B 1 38 ? 11.719 18.016 11.586 1 97.31 38 HIS B CA 1
ATOM 830 C C . HIS B 1 38 ? 12.555 18.422 10.375 1 97.31 38 HIS B C 1
ATOM 832 O O . HIS B 1 38 ? 13.711 18 10.25 1 97.31 38 HIS B O 1
ATOM 838 N N . GLY B 1 39 ? 11.953 19.125 9.469 1 97 39 GLY B N 1
ATOM 839 C CA . GLY B 1 39 ? 12.68 19.75 8.383 1 97 39 GLY B CA 1
ATOM 840 C C . GLY B 1 39 ? 13.047 18.797 7.27 1 97 39 GLY B C 1
ATOM 841 O O . GLY B 1 39 ? 14.047 19 6.57 1 97 39 GLY B O 1
ATOM 842 N N . HIS B 1 40 ? 12.297 17.703 7.164 1 96.38 40 HIS B N 1
ATOM 843 C CA . HIS B 1 40 ? 12.516 16.75 6.078 1 96.38 40 HIS B CA 1
ATOM 844 C C . HIS B 1 40 ? 11.633 17.078 4.879 1 96.38 40 HIS B C 1
ATOM 846 O O . HIS B 1 40 ? 10.711 17.891 4.98 1 96.38 40 HIS B O 1
ATOM 852 N N . GLU B 1 41 ? 11.977 16.469 3.703 1 95.62 41 GLU B N 1
ATOM 853 C CA . GLU B 1 41 ? 11.164 16.531 2.492 1 95.62 41 GLU B CA 1
ATOM 854 C C . GLU B 1 41 ? 10.711 15.141 2.059 1 95.62 41 GLU B C 1
ATOM 856 O O . GLU B 1 41 ? 11.469 14.172 2.154 1 95.62 41 GLU B O 1
ATOM 861 N N . THR B 1 42 ? 9.438 15.141 1.548 1 94.12 42 THR B N 1
ATOM 862 C CA . THR B 1 42 ? 8.969 13.859 1.031 1 94.12 42 THR B CA 1
ATOM 863 C C . THR B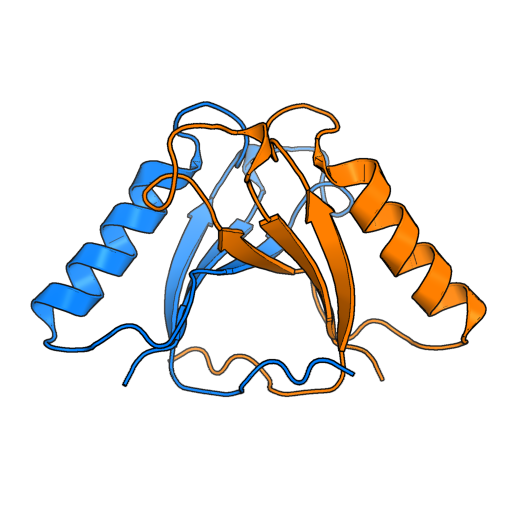 1 42 ? 9.656 13.523 -0.289 1 94.12 42 THR B C 1
ATOM 865 O O . THR B 1 42 ? 9.969 14.422 -1.076 1 94.12 42 THR B O 1
ATOM 868 N N . GLN B 1 43 ? 9.945 12.203 -0.398 1 91.25 43 GLN B N 1
ATOM 869 C CA . GLN B 1 43 ? 10.461 11.695 -1.664 1 91.25 43 GLN B CA 1
ATOM 870 C C . GLN B 1 43 ? 9.43 10.812 -2.361 1 91.25 43 GLN B C 1
ATOM 872 O O . GLN B 1 43 ? 9.406 9.594 -2.166 1 91.25 43 GLN B O 1
ATOM 877 N N . GLY B 1 44 ? 8.531 11.484 -3.184 1 90.38 44 GLY B N 1
ATOM 878 C CA . GLY B 1 44 ? 7.531 10.719 -3.918 1 90.38 44 GLY B CA 1
ATOM 879 C C . GLY B 1 44 ? 6.195 10.641 -3.203 1 90.38 44 GLY B C 1
ATOM 880 O O . GLY B 1 44 ? 5.957 11.375 -2.24 1 90.38 44 GLY B O 1
ATOM 881 N N . PRO B 1 45 ? 5.363 9.766 -3.686 1 92.31 45 PRO B N 1
ATOM 882 C CA . PRO B 1 45 ? 4.008 9.656 -3.137 1 92.31 45 PRO B CA 1
ATOM 883 C C . PRO B 1 45 ? 3.971 8.906 -1.806 1 92.31 45 PRO B C 1
ATOM 885 O O . PRO B 1 45 ? 4.922 8.203 -1.46 1 92.31 45 PRO B O 1
ATOM 888 N N . PRO B 1 46 ? 2.859 9.125 -1.119 1 91.88 46 PRO B N 1
ATOM 889 C CA . PRO B 1 46 ? 2.674 8.297 0.075 1 91.88 46 PRO B CA 1
ATOM 890 C C . PRO B 1 46 ? 2.389 6.836 -0.258 1 91.88 46 PRO B C 1
ATOM 892 O O . PRO B 1 46 ? 1.996 6.52 -1.385 1 91.88 46 PRO B O 1
ATOM 895 N N . TYR B 1 47 ? 2.629 6 0.775 1 90.38 47 TYR B N 1
ATOM 896 C CA . TYR B 1 47 ? 2.283 4.594 0.604 1 90.38 47 TYR B CA 1
ATOM 897 C C . TYR B 1 47 ? 1.763 3.996 1.906 1 90.38 47 TYR B C 1
ATOM 899 O O . TYR B 1 47 ? 2.031 4.523 2.988 1 90.38 47 TYR B O 1
ATOM 907 N N . GLU B 1 48 ? 0.993 2.984 1.71 1 90.62 48 GLU B N 1
ATOM 908 C CA . GLU B 1 48 ? 0.409 2.238 2.82 1 90.62 48 GLU B CA 1
ATOM 909 C C . GLU B 1 48 ? 0.853 0.778 2.799 1 90.62 48 GLU B C 1
ATOM 911 O O . GLU B 1 48 ? 0.848 0.139 1.744 1 90.62 48 GLU B O 1
ATOM 916 N N . VAL B 1 49 ? 1.282 0.312 3.955 1 90.81 49 VAL B N 1
ATOM 917 C CA . VAL B 1 49 ? 1.585 -1.105 4.121 1 90.81 49 VAL B CA 1
ATOM 918 C C . VAL B 1 49 ? 0.549 -1.752 5.039 1 90.81 49 VAL B C 1
ATOM 920 O O . VAL B 1 49 ? 0.318 -1.279 6.152 1 90.81 49 VAL B O 1
ATOM 923 N N . TYR B 1 50 ? -0.049 -2.783 4.52 1 92.25 50 TYR B N 1
ATOM 924 C CA . TYR B 1 50 ? -1.069 -3.48 5.293 1 92.25 50 TYR B CA 1
ATOM 925 C C . TYR B 1 50 ? -0.456 -4.613 6.109 1 92.25 50 TYR B C 1
ATOM 927 O O . TYR B 1 50 ? -0.424 -5.762 5.664 1 92.25 50 TYR B O 1
ATOM 935 N N . LEU B 1 51 ? -0.139 -4.273 7.359 1 92.44 51 LEU B N 1
ATOM 936 C CA . LEU B 1 51 ? 0.606 -5.168 8.242 1 92.44 51 LEU B CA 1
ATOM 937 C C . LEU B 1 51 ? -0.292 -6.281 8.773 1 92.44 51 LEU B C 1
ATOM 939 O O . LEU B 1 51 ? 0.156 -7.414 8.953 1 92.44 51 LEU B O 1
ATOM 943 N N . PHE B 1 52 ? -1.526 -6 9.219 1 91.94 52 PHE B N 1
ATOM 944 C CA . PHE B 1 52 ? -2.57 -6.883 9.727 1 91.94 52 PHE B CA 1
ATOM 945 C C . PHE B 1 52 ? -3.936 -6.473 9.188 1 91.94 52 PHE B C 1
ATOM 947 O O . PHE B 1 52 ? -4.453 -5.41 9.539 1 91.94 52 PHE B O 1
ATOM 954 N N . GLU B 1 53 ? -4.508 -7.289 8.25 1 87.38 53 GLU B N 1
ATOM 955 C CA . GLU B 1 53 ? -5.695 -6.879 7.504 1 87.38 53 GLU B CA 1
ATOM 956 C C . GLU B 1 53 ? -6.633 -8.062 7.266 1 87.38 53 GLU B C 1
ATOM 958 O O . GLU B 1 53 ? -6.461 -9.125 7.863 1 87.38 53 GLU B O 1
ATOM 963 N N . GLN B 1 54 ? -7.59 -7.664 6.355 1 81.38 54 GLN B N 1
ATOM 964 C CA . GLN B 1 54 ? -8.516 -8.734 6 1 81.38 54 GLN B CA 1
ATOM 965 C C . GLN B 1 54 ? -7.766 -9.977 5.512 1 81.38 54 GLN B C 1
ATOM 967 O O . GLN B 1 54 ? -6.84 -9.867 4.703 1 81.38 54 GLN B O 1
ATOM 972 N N . GLY B 1 55 ? -8.008 -11.07 5.93 1 83 55 GLY B N 1
ATOM 973 C CA . GLY B 1 55 ? -7.266 -12.297 5.668 1 83 55 GLY B CA 1
ATOM 974 C C . GLY B 1 55 ? -6.484 -12.789 6.867 1 83 55 GLY B C 1
ATOM 975 O O . GLY B 1 55 ? -6.277 -13.992 7.031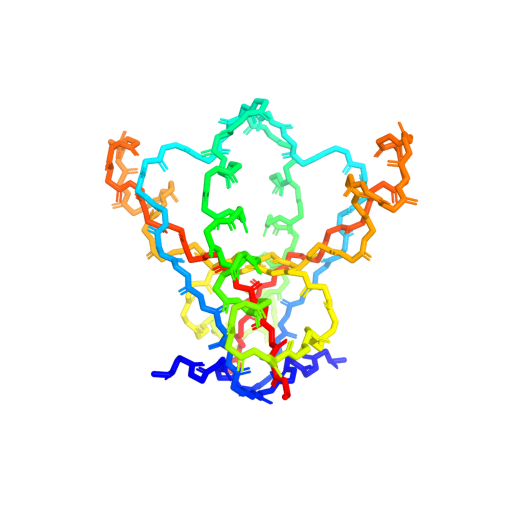 1 83 55 GLY B O 1
ATOM 976 N N . ASN B 1 56 ? -6.023 -11.805 7.617 1 88.12 56 ASN B N 1
ATOM 977 C CA . ASN B 1 56 ? -5.301 -12.133 8.836 1 88.12 56 ASN B CA 1
ATOM 978 C C . ASN B 1 56 ? -6.238 -12.227 10.039 1 88.12 56 ASN B C 1
ATOM 980 O O . ASN B 1 56 ? -5.941 -12.922 11.008 1 88.12 56 ASN B O 1
ATOM 984 N N . THR B 1 57 ? -7.266 -11.391 9.93 1 89.31 57 THR B N 1
ATOM 985 C CA . THR B 1 57 ? -8.211 -11.289 11.031 1 89.31 57 THR B CA 1
ATOM 986 C C . THR B 1 57 ? -9.609 -10.945 10.523 1 89.31 57 THR B C 1
ATOM 988 O O . THR B 1 57 ? -9.758 -10.398 9.43 1 89.31 57 THR B O 1
ATOM 991 N N . ASP B 1 58 ? -10.664 -11.195 11.391 1 88.88 58 ASP B N 1
ATOM 992 C CA . ASP B 1 58 ? -12.039 -10.805 11.07 1 88.88 58 ASP B CA 1
ATOM 993 C C . ASP B 1 58 ? -12.461 -9.578 11.867 1 88.88 58 ASP B C 1
ATOM 995 O O . ASP B 1 58 ? -13.547 -9.031 11.656 1 88.88 58 ASP B O 1
ATOM 999 N N . ASP B 1 59 ? -11.672 -9.164 12.789 1 91.62 59 ASP B N 1
ATOM 1000 C CA . ASP B 1 59 ? -11.953 -7.996 13.617 1 91.62 59 ASP B CA 1
ATOM 1001 C C . ASP B 1 59 ? -11.227 -6.758 13.094 1 91.62 59 ASP B C 1
ATOM 1003 O O . ASP B 1 59 ? -10 -6.652 13.219 1 91.62 59 ASP B O 1
ATOM 1007 N N . THR B 1 60 ? -11.992 -5.844 12.562 1 87.75 60 THR B N 1
ATOM 1008 C CA . THR B 1 60 ? -11.406 -4.656 11.953 1 87.75 60 THR B CA 1
ATOM 1009 C C . THR B 1 60 ? -10.625 -3.846 12.977 1 87.75 60 THR B C 1
ATOM 1011 O O . THR B 1 60 ? -9.758 -3.049 12.617 1 87.75 60 THR B O 1
ATOM 1014 N N . ALA B 1 61 ? -10.938 -4 14.266 1 89.06 61 ALA B N 1
ATOM 1015 C CA . ALA B 1 61 ? -10.203 -3.295 15.32 1 89.06 61 ALA B CA 1
ATOM 1016 C C . ALA B 1 61 ? -8.75 -3.744 15.367 1 89.06 61 ALA B C 1
ATOM 1018 O O . ALA B 1 61 ? -7.898 -3.051 15.938 1 89.06 61 ALA B O 1
ATOM 1019 N N . ASP B 1 62 ? -8.453 -4.922 14.664 1 92.62 62 ASP B N 1
ATOM 1020 C CA . ASP B 1 62 ? -7.109 -5.492 14.703 1 92.62 62 ASP B CA 1
ATOM 1021 C C . ASP B 1 62 ? -6.266 -4.984 13.531 1 92.62 62 ASP B C 1
ATOM 1023 O O . ASP B 1 62 ? -5.051 -5.184 13.508 1 92.62 62 ASP B O 1
ATOM 1027 N N . TYR B 1 63 ? -6.969 -4.344 12.648 1 91.19 63 TYR B N 1
ATOM 1028 C CA . TYR B 1 63 ? -6.234 -3.898 11.469 1 91.19 63 TYR B CA 1
ATOM 1029 C C . TYR B 1 63 ? -5.094 -2.967 11.852 1 91.19 63 TYR B C 1
ATOM 1031 O O . TYR B 1 63 ? -5.219 -2.174 12.789 1 91.19 63 TYR B O 1
ATOM 1039 N N . ARG B 1 64 ? -3.877 -3.18 11.203 1 93.19 64 ARG B N 1
ATOM 1040 C CA . ARG B 1 64 ? -2.717 -2.299 11.312 1 93.19 64 ARG B CA 1
ATOM 1041 C C . ARG B 1 64 ? -2.209 -1.896 9.93 1 93.19 64 ARG B C 1
ATOM 1043 O O . ARG B 1 64 ? -1.905 -2.752 9.102 1 93.19 64 ARG B O 1
ATOM 1050 N N . THR B 1 65 ? -2.25 -0.627 9.727 1 92.38 65 THR B N 1
ATOM 1051 C CA . THR B 1 65 ? -1.784 -0.075 8.461 1 92.38 65 THR B CA 1
ATOM 1052 C C . THR B 1 65 ? -0.677 0.949 8.695 1 92.38 65 THR B C 1
ATOM 1054 O O . THR B 1 65 ? -0.846 1.888 9.477 1 92.38 65 THR B O 1
ATOM 1057 N N . GLU B 1 66 ? 0.422 0.717 8.07 1 92.31 66 GLU B N 1
ATOM 1058 C CA . GLU B 1 66 ? 1.478 1.725 8.062 1 92.31 66 GLU B CA 1
ATOM 1059 C C . GLU B 1 66 ? 1.238 2.768 6.98 1 92.31 66 GLU B C 1
ATOM 1061 O O . GLU B 1 66 ? 0.974 2.422 5.828 1 92.31 66 GLU B O 1
ATOM 1066 N N . VAL B 1 67 ? 1.215 3.977 7.383 1 93.38 67 VAL B N 1
ATOM 1067 C CA . VAL B 1 67 ? 1.14 5.117 6.477 1 93.38 67 VAL B CA 1
ATOM 1068 C C . VAL B 1 67 ? 2.486 5.836 6.438 1 93.38 67 VAL B C 1
ATOM 1070 O O . VAL B 1 67 ? 3.023 6.215 7.48 1 93.38 67 VAL B O 1
ATOM 1073 N N . ALA B 1 68 ? 3.002 6.051 5.176 1 93.31 68 ALA B N 1
ATOM 1074 C CA . ALA B 1 68 ? 4.395 6.484 5.156 1 93.31 68 ALA B CA 1
ATOM 1075 C C . ALA B 1 68 ? 4.703 7.301 3.906 1 93.31 68 ALA B C 1
ATOM 1077 O O . ALA B 1 68 ? 3.941 7.27 2.936 1 93.31 68 ALA B O 1
ATOM 1078 N N . TRP B 1 69 ? 5.793 8.039 4.055 1 94.19 69 TRP B N 1
ATOM 1079 C CA . TRP B 1 69 ? 6.504 8.68 2.953 1 94.19 69 TRP B CA 1
ATOM 1080 C C . TRP B 1 69 ? 8 8.383 3.023 1 94.19 69 TRP B C 1
ATOM 1082 O O . TRP B 1 69 ? 8.578 8.352 4.109 1 94.19 69 TRP B O 1
ATOM 1092 N N . LEU B 1 70 ? 8.625 8.125 1.872 1 91.31 70 LEU B N 1
ATOM 1093 C CA . LEU B 1 70 ? 10.078 8.234 1.844 1 91.31 70 LEU B CA 1
ATOM 1094 C C . LEU B 1 70 ? 10.523 9.672 2.072 1 91.31 70 LEU B C 1
ATOM 1096 O O . LEU B 1 70 ? 9.883 10.609 1.585 1 91.31 70 LEU B O 1
ATOM 1100 N N . ILE B 1 71 ? 11.648 9.797 2.871 1 92.75 71 ILE B N 1
ATOM 1101 C CA . ILE B 1 71 ? 12.055 11.164 3.195 1 92.75 71 ILE B CA 1
ATOM 1102 C C . ILE B 1 71 ? 13.539 11.344 2.896 1 92.75 71 ILE B C 1
ATOM 1104 O O . ILE B 1 71 ? 14.273 10.367 2.752 1 92.75 71 ILE B O 1
ATOM 1108 N N . ARG B 1 72 ? 13.906 12.586 2.645 1 90.56 72 ARG B N 1
ATOM 1109 C CA . ARG B 1 72 ? 15.297 13.016 2.527 1 90.56 72 ARG B CA 1
ATOM 1110 C C . ARG B 1 72 ? 15.586 14.195 3.443 1 90.56 72 ARG B C 1
ATOM 1112 O O . ARG B 1 72 ? 14.688 14.977 3.762 1 90.56 72 ARG B O 1
#

pLDDT: mean 86.45, std 13.31, range [39.69, 97.81]

Solvent-accessible surface area (backbone atoms only — not comparable to full-atom values): 7874 Å² total; per-residue (Å²): 126,52,63,47,76,50,44,53,31,49,65,42,75,39,74,24,60,63,63,66,100,58,40,50,49,66,48,51,49,52,38,52,50,50,36,59,75,70,72,44,41,75,53,73,54,46,33,35,35,46,76,34,40,85,88,75,49,90,53,52,77,62,17,32,32,36,41,32,32,35,44,91,124,54,63,47,75,49,44,52,32,50,62,44,76,40,75,25,60,63,64,61,100,58,40,52,50,66,48,53,50,52,38,52,50,50,35,58,76,70,72,44,43,75,56,73,54,44,35,37,35,46,75,34,39,86,89,76,49,90,53,50,78,64,17,31,31,37,42,32,30,35,43,90